Protein AF-A0A955R675-F1 (afdb_monomer_lite)

Structure (mmCIF, N/CA/C/O backbone):
data_AF-A0A955R675-F1
#
_entry.id   AF-A0A955R675-F1
#
loop_
_atom_site.group_PDB
_atom_site.id
_atom_site.type_symbol
_atom_site.label_atom_id
_atom_site.label_alt_id
_atom_site.label_comp_id
_atom_site.label_asym_id
_atom_site.label_entity_id
_atom_site.label_seq_id
_atom_site.pdbx_PDB_ins_code
_atom_site.Cartn_x
_atom_site.Cartn_y
_atom_site.Cartn_z
_atom_site.occupancy
_atom_site.B_iso_or_equiv
_atom_site.auth_seq_id
_atom_site.auth_comp_id
_atom_site.auth_asym_id
_atom_site.auth_atom_id
_atom_site.pdbx_PDB_model_num
ATOM 1 N N . SER A 1 1 ? -8.108 -6.062 23.264 1.00 53.47 1 SER A N 1
ATOM 2 C CA . SER A 1 1 ? -7.642 -4.683 23.030 1.00 53.47 1 SER A CA 1
ATOM 3 C C . SER A 1 1 ? -7.194 -4.585 21.588 1.00 53.47 1 SER A C 1
ATOM 5 O O . SER A 1 1 ? -6.307 -5.347 21.234 1.00 53.47 1 SER A O 1
ATOM 7 N N . ASP A 1 2 ? -7.812 -3.738 20.761 1.00 79.94 2 ASP A N 1
ATOM 8 C CA . ASP A 1 2 ? -7.454 -3.588 19.339 1.00 79.94 2 ASP A CA 1
ATOM 9 C C . ASP A 1 2 ? -6.794 -2.213 19.125 1.00 79.94 2 ASP A C 1
ATOM 11 O O . ASP A 1 2 ? -7.449 -1.228 18.788 1.00 79.94 2 ASP A O 1
ATOM 15 N N . ILE A 1 3 ? -5.502 -2.112 19.463 1.00 88.62 3 ILE A N 1
ATOM 16 C CA . ILE A 1 3 ? -4.716 -0.876 19.309 1.00 88.62 3 ILE A CA 1
ATOM 17 C C . ILE A 1 3 ? -4.082 -0.881 17.920 1.00 88.62 3 ILE A C 1
ATOM 19 O O . ILE A 1 3 ? -3.388 -1.828 17.554 1.00 88.62 3 ILE A O 1
ATOM 23 N N . ARG A 1 4 ? -4.282 0.201 17.164 1.00 91.25 4 ARG A N 1
ATOM 24 C CA . ARG A 1 4 ? -3.716 0.393 15.824 1.00 91.25 4 ARG A CA 1
ATOM 25 C C . ARG A 1 4 ? -2.860 1.653 15.799 1.00 91.25 4 ARG A C 1
ATOM 27 O O . ARG A 1 4 ? -3.222 2.663 16.395 1.00 91.25 4 ARG A O 1
ATOM 34 N N . PHE A 1 5 ? -1.739 1.588 15.090 1.00 92.69 5 PHE A N 1
ATOM 35 C CA . PHE A 1 5 ? -0.810 2.703 14.923 1.00 92.69 5 PHE A CA 1
ATOM 36 C C . PHE A 1 5 ? -0.940 3.307 13.524 1.00 92.69 5 PHE A C 1
ATOM 38 O O . PHE A 1 5 ? -1.210 2.592 12.559 1.00 92.69 5 PHE A O 1
ATOM 45 N N . ALA A 1 6 ? -0.733 4.621 13.412 1.00 94.62 6 ALA A N 1
ATOM 46 C CA . ALA A 1 6 ? -0.744 5.335 12.141 1.00 94.62 6 ALA A CA 1
ATOM 47 C C . ALA A 1 6 ? 0.176 6.557 12.150 1.00 94.62 6 ALA A C 1
ATOM 49 O O . ALA A 1 6 ? 0.502 7.098 13.205 1.00 94.62 6 ALA A O 1
ATOM 50 N N . GLY A 1 7 ? 0.573 7.005 10.959 1.00 92.75 7 GLY A N 1
ATOM 51 C CA . GLY A 1 7 ? 1.531 8.096 10.794 1.00 92.75 7 GLY A CA 1
ATOM 52 C C . GLY A 1 7 ? 2.972 7.645 11.015 1.00 92.75 7 GLY A C 1
ATOM 53 O O . GLY A 1 7 ? 3.267 6.450 11.013 1.00 92.75 7 GLY A O 1
ATOM 54 N N . GLN A 1 8 ? 3.876 8.600 11.224 1.00 91.50 8 GLN A N 1
ATOM 55 C CA . GLN A 1 8 ? 5.324 8.352 11.277 1.00 91.50 8 GLN A CA 1
ATOM 56 C C . GLN A 1 8 ? 5.758 7.301 12.310 1.00 91.50 8 GLN A C 1
ATOM 58 O O . GLN A 1 8 ? 6.772 6.644 12.106 1.00 91.50 8 GLN A O 1
ATOM 63 N N . VAL A 1 9 ? 4.982 7.080 13.379 1.00 91.50 9 VAL A N 1
ATOM 64 C CA . VAL A 1 9 ? 5.246 6.016 14.370 1.00 91.50 9 VAL A CA 1
ATOM 65 C C . VAL A 1 9 ? 5.253 4.610 13.748 1.00 91.50 9 VAL A C 1
ATOM 67 O O . VAL A 1 9 ? 5.863 3.698 14.291 1.00 91.50 9 VAL A O 1
ATOM 70 N N . THR A 1 10 ? 4.615 4.438 12.587 1.00 90.44 10 THR A N 1
ATOM 71 C CA . THR A 1 10 ? 4.619 3.187 11.806 1.00 90.44 10 THR A CA 1
ATOM 72 C C . THR A 1 10 ? 5.816 3.058 10.861 1.00 90.44 10 THR A C 1
ATOM 74 O O . THR A 1 10 ? 5.931 2.062 10.159 1.00 90.44 10 THR A O 1
ATOM 77 N N . GLY A 1 11 ? 6.699 4.062 10.831 1.00 89.44 11 GLY A N 1
ATOM 78 C CA . GLY A 1 11 ? 7.856 4.140 9.940 1.00 89.44 11 GLY A CA 1
ATOM 79 C C . GLY A 1 11 ? 7.522 4.499 8.494 1.00 89.44 11 GLY A C 1
ATOM 80 O O . GLY A 1 11 ? 8.281 4.197 7.582 1.00 89.44 11 GLY A O 1
ATOM 81 N N . VAL A 1 12 ? 6.406 5.181 8.263 1.00 92.56 12 VAL A N 1
ATOM 82 C CA . VAL A 1 12 ? 6.189 5.889 6.997 1.00 92.56 12 VAL A CA 1
ATOM 83 C C . VAL A 1 12 ? 6.783 7.296 7.042 1.00 92.56 12 VAL A C 1
ATOM 85 O O . VAL A 1 12 ? 6.803 7.935 8.096 1.00 92.56 12 VAL A O 1
ATOM 88 N N . GLU A 1 13 ? 7.228 7.805 5.895 1.00 92.00 13 GLU A N 1
ATOM 89 C CA . GLU A 1 13 ? 7.750 9.169 5.753 1.00 92.00 13 GLU A CA 1
ATOM 90 C C . GLU A 1 13 ? 6.899 9.969 4.759 1.00 92.00 13 GLU A C 1
ATOM 92 O O . GLU A 1 13 ? 6.720 9.544 3.622 1.00 92.00 13 GLU A O 1
ATOM 97 N N . GLY A 1 14 ? 6.396 11.133 5.186 1.00 92.06 14 GLY A N 1
ATOM 98 C CA . GLY A 1 14 ? 5.571 12.021 4.362 1.00 92.06 14 GLY A CA 1
ATOM 99 C C . GLY A 1 14 ? 4.111 12.123 4.814 1.00 92.06 14 GLY A C 1
ATOM 100 O O . GLY A 1 14 ? 3.575 11.270 5.530 1.00 92.06 14 GLY A O 1
ATOM 101 N N . TYR A 1 15 ? 3.456 13.217 4.414 1.00 94.94 15 TYR A N 1
ATOM 102 C CA . TYR A 1 15 ? 2.061 13.488 4.776 1.00 94.94 15 TYR A CA 1
ATOM 103 C C . TYR A 1 15 ? 1.085 12.536 4.083 1.00 94.94 15 TYR A C 1
ATOM 105 O O . TYR A 1 15 ? 0.105 12.114 4.694 1.00 94.94 15 TYR A O 1
ATOM 113 N N . VAL A 1 16 ? 1.358 12.180 2.825 1.00 95.31 16 VAL A N 1
ATOM 114 C CA . VAL A 1 16 ? 0.487 11.308 2.025 1.00 95.31 16 VAL A CA 1
ATOM 115 C C . VAL A 1 16 ? 0.487 9.895 2.598 1.00 95.31 16 VAL A C 1
ATOM 117 O O . VAL A 1 16 ? -0.573 9.308 2.795 1.00 95.31 16 VAL A O 1
ATOM 120 N N . GLU A 1 17 ? 1.659 9.372 2.933 1.00 95.56 17 GLU A N 1
ATOM 121 C CA . GLU A 1 17 ? 1.839 8.051 3.521 1.00 95.56 17 GLU A CA 1
ATOM 122 C C . GLU A 1 17 ? 1.253 7.986 4.933 1.00 95.56 17 GLU A C 1
ATOM 124 O O . GLU A 1 17 ? 0.557 7.032 5.278 1.00 95.56 17 GLU A O 1
ATOM 129 N N . SER A 1 18 ? 1.455 9.038 5.732 1.00 95.81 18 SER A N 1
ATOM 130 C CA . SER A 1 18 ? 0.849 9.135 7.062 1.00 95.81 18 SER A CA 1
ATOM 131 C C . SER A 1 18 ? -0.679 9.130 6.993 1.00 95.81 18 SER A C 1
ATOM 133 O O . SER A 1 18 ? -1.325 8.398 7.745 1.00 95.81 18 SER A O 1
ATOM 135 N N . ALA A 1 19 ? -1.261 9.892 6.061 1.00 97.19 19 ALA A N 1
ATOM 136 C CA . ALA A 1 19 ? -2.702 9.907 5.827 1.00 97.19 19 ALA A CA 1
ATOM 137 C C . ALA A 1 19 ? -3.213 8.558 5.296 1.00 97.19 19 ALA A C 1
ATOM 139 O O . ALA A 1 19 ? -4.266 8.094 5.727 1.00 97.19 19 ALA A O 1
ATOM 140 N N . ALA A 1 20 ? -2.458 7.899 4.413 1.00 96.75 20 ALA A N 1
ATOM 141 C CA . ALA A 1 20 ? -2.783 6.576 3.888 1.00 96.75 20 ALA A CA 1
ATOM 142 C C . ALA A 1 20 ? -2.861 5.517 4.997 1.00 96.75 20 ALA A C 1
ATOM 144 O O . ALA A 1 20 ? -3.847 4.784 5.077 1.00 96.75 20 ALA A O 1
ATOM 145 N N . ILE A 1 21 ? -1.869 5.462 5.893 1.00 96.38 21 ILE A N 1
ATOM 146 C CA . ILE A 1 21 ? -1.904 4.530 7.028 1.00 96.38 21 ILE A CA 1
ATOM 147 C C . ILE A 1 21 ? -2.997 4.918 8.029 1.00 96.38 21 ILE A C 1
ATOM 149 O O . ILE A 1 21 ? -3.689 4.037 8.534 1.00 96.38 21 ILE A O 1
ATOM 153 N N . GLY A 1 22 ? -3.220 6.215 8.268 1.00 96.81 22 GLY A N 1
ATOM 154 C CA . GLY A 1 22 ? -4.338 6.694 9.090 1.00 96.81 22 GLY A CA 1
ATOM 155 C C . GLY A 1 22 ? -5.699 6.242 8.562 1.00 96.81 22 GLY A C 1
ATOM 156 O O . GLY A 1 22 ? -6.516 5.726 9.324 1.00 96.81 22 GLY A O 1
ATOM 157 N N . LEU A 1 23 ? -5.916 6.355 7.249 1.00 97.12 23 LEU A N 1
ATOM 158 C CA . LEU A 1 23 ? -7.119 5.869 6.577 1.00 97.12 23 LEU A CA 1
ATOM 159 C C . LEU A 1 23 ? -7.306 4.361 6.785 1.00 97.12 23 LEU A C 1
ATOM 161 O O . LEU A 1 23 ? -8.401 3.928 7.139 1.00 97.12 23 LEU A O 1
ATOM 165 N N . LEU A 1 24 ? -6.256 3.560 6.584 1.00 96.31 24 LEU A N 1
ATOM 166 C CA . LEU A 1 24 ? -6.329 2.106 6.761 1.00 96.31 24 LEU A CA 1
ATOM 167 C C . LEU A 1 24 ? -6.593 1.719 8.219 1.00 96.31 24 LEU A C 1
ATOM 169 O O . LEU A 1 24 ? -7.503 0.935 8.483 1.00 96.31 24 LEU A O 1
ATOM 173 N N . ALA A 1 25 ? -5.862 2.310 9.167 1.00 95.56 25 ALA A N 1
ATOM 174 C CA . ALA A 1 25 ? -6.061 2.078 10.594 1.00 95.56 25 ALA A CA 1
ATOM 175 C C . ALA A 1 25 ? -7.497 2.413 11.024 1.00 95.56 25 ALA A C 1
ATOM 177 O O . ALA A 1 25 ? -8.121 1.616 11.722 1.00 95.56 25 ALA A O 1
ATOM 178 N N . GLY A 1 26 ? -8.039 3.544 10.556 1.00 95.56 26 GLY A N 1
ATOM 179 C CA . GLY A 1 26 ? -9.417 3.954 10.822 1.00 95.56 26 GLY A CA 1
ATOM 180 C C . GLY A 1 26 ? -10.448 2.998 10.222 1.00 95.56 26 GLY A C 1
ATOM 181 O O . GLY A 1 26 ? -11.374 2.589 10.920 1.00 95.56 26 GLY A O 1
ATOM 182 N N . ARG A 1 27 ? -10.272 2.578 8.961 1.00 95.12 27 ARG A N 1
ATOM 183 C CA . ARG A 1 27 ? -11.166 1.602 8.312 1.00 95.12 27 ARG A CA 1
ATOM 184 C C . ARG A 1 27 ? -11.167 0.259 9.043 1.00 95.12 27 ARG A C 1
ATOM 186 O O . ARG A 1 27 ? -12.238 -0.289 9.278 1.00 95.12 27 ARG A O 1
ATOM 193 N N . PHE A 1 28 ? -9.997 -0.248 9.434 1.00 94.12 28 PHE A N 1
ATOM 194 C CA . PHE A 1 28 ? -9.902 -1.508 10.174 1.00 94.12 28 PHE A CA 1
ATOM 195 C C . PHE A 1 28 ? -10.479 -1.395 11.591 1.00 94.12 28 PHE A C 1
ATOM 197 O O . PHE A 1 28 ? -11.185 -2.298 12.026 1.00 94.12 28 PHE A O 1
ATOM 204 N N . ALA A 1 29 ? -10.231 -0.284 12.294 1.00 94.25 29 ALA A N 1
ATOM 205 C CA . ALA A 1 29 ? -10.815 -0.040 13.613 1.00 94.25 29 ALA A CA 1
ATOM 206 C C . ALA A 1 29 ? -12.347 0.045 13.554 1.00 94.25 29 ALA A C 1
ATOM 208 O O . ALA A 1 29 ? -13.027 -0.533 14.398 1.00 94.25 29 ALA A O 1
ATOM 209 N N . ALA A 1 30 ? -12.894 0.733 12.546 1.00 94.44 30 ALA A N 1
ATOM 210 C CA . ALA A 1 30 ? -14.336 0.831 12.344 1.00 94.44 30 ALA A CA 1
ATOM 211 C C . ALA A 1 30 ? -14.960 -0.535 12.027 1.00 94.44 30 ALA A C 1
ATOM 213 O O . ALA A 1 30 ? -15.975 -0.889 12.621 1.00 94.44 30 ALA A O 1
ATOM 214 N N . ALA A 1 31 ? -14.336 -1.321 11.143 1.00 93.75 31 ALA A N 1
ATOM 215 C CA . ALA A 1 31 ? -14.793 -2.671 10.821 1.00 93.75 31 ALA A CA 1
ATOM 216 C C . ALA A 1 31 ? -14.827 -3.568 12.070 1.00 93.75 31 ALA A C 1
ATOM 218 O O . ALA A 1 31 ? -15.865 -4.167 12.363 1.00 93.75 31 ALA A O 1
ATOM 219 N N . ALA A 1 32 ? -13.744 -3.561 12.857 1.00 92.19 32 ALA A N 1
ATOM 220 C CA . ALA A 1 32 ? -13.646 -4.311 14.106 1.00 92.19 32 ALA A CA 1
ATOM 221 C C . ALA A 1 32 ? -14.704 -3.876 15.135 1.00 92.19 32 ALA A C 1
ATOM 223 O O . ALA A 1 32 ? -15.337 -4.724 15.763 1.00 92.19 32 ALA A O 1
ATOM 224 N N . ALA A 1 33 ? -14.954 -2.569 15.277 1.00 93.25 33 ALA A N 1
ATOM 225 C CA . ALA A 1 33 ? -15.991 -2.042 16.168 1.00 93.25 33 ALA A CA 1
ATOM 226 C C . ALA A 1 33 ? -17.413 -2.478 15.763 1.00 93.25 33 ALA A C 1
ATOM 228 O O . ALA A 1 33 ? -18.291 -2.575 16.618 1.00 93.25 33 ALA A O 1
ATOM 229 N N . LEU A 1 34 ? -17.631 -2.760 14.475 1.00 94.88 34 LEU A N 1
ATOM 230 C CA . LEU A 1 34 ? -18.891 -3.269 13.929 1.00 94.88 34 LEU A CA 1
ATOM 231 C C . LEU A 1 34 ? -18.973 -4.806 13.909 1.00 94.88 34 LEU A C 1
ATOM 233 O O . LEU A 1 34 ? -19.976 -5.348 13.452 1.00 94.88 34 LEU A O 1
ATOM 237 N N . GLY A 1 35 ? -17.943 -5.519 14.382 1.00 94.38 35 GLY A N 1
ATOM 238 C CA . GLY A 1 35 ? -17.886 -6.984 14.319 1.00 94.38 35 GLY A CA 1
ATOM 239 C C . GLY A 1 35 ? -17.781 -7.526 12.890 1.00 94.38 35 GLY A C 1
ATOM 240 O O . GLY A 1 35 ? -18.213 -8.644 12.619 1.00 94.38 35 GLY A O 1
ATOM 241 N N . THR A 1 36 ? -17.242 -6.721 11.974 1.00 93.00 36 THR A N 1
ATOM 242 C CA . THR A 1 36 ? -17.032 -7.072 10.565 1.00 93.00 36 THR A CA 1
ATOM 243 C C . THR A 1 36 ? -15.545 -7.124 10.247 1.00 93.00 36 THR A C 1
ATOM 245 O O . THR A 1 36 ? -14.755 -6.395 10.845 1.00 93.00 36 THR A O 1
ATOM 248 N N . ASP A 1 37 ? -15.174 -7.920 9.249 1.00 86.75 37 ASP A N 1
ATOM 249 C CA . ASP A 1 37 ? -13.822 -7.926 8.702 1.00 86.75 37 ASP A CA 1
ATOM 250 C C . ASP A 1 37 ? -13.807 -7.267 7.325 1.00 86.75 37 ASP A C 1
ATOM 252 O O . ASP A 1 37 ? -14.668 -7.520 6.480 1.00 86.75 37 ASP A O 1
ATOM 256 N N . ILE A 1 38 ? -12.798 -6.431 7.085 1.00 90.31 38 ILE A N 1
ATOM 257 C CA . ILE A 1 38 ? -12.505 -5.901 5.753 1.00 90.31 38 ILE A CA 1
ATOM 258 C C . ILE A 1 38 ? -11.169 -6.459 5.279 1.00 90.31 38 ILE A C 1
ATOM 260 O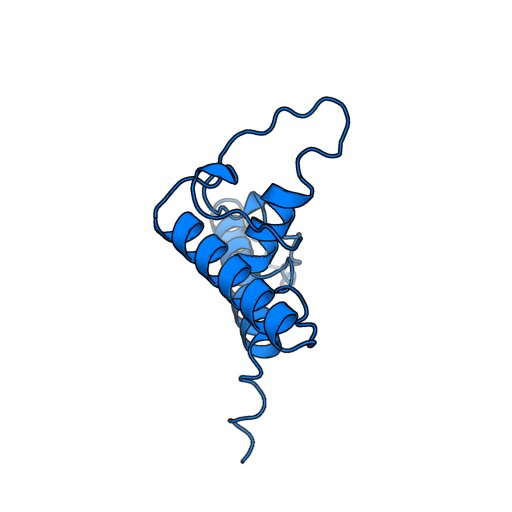 O . ILE A 1 38 ? -10.178 -6.456 6.012 1.00 90.31 38 ILE A O 1
ATOM 264 N N . ALA A 1 39 ? -11.131 -6.919 4.032 1.00 93.69 39 ALA A N 1
ATOM 265 C CA . ALA A 1 39 ? -9.881 -7.341 3.419 1.00 93.69 39 ALA A CA 1
ATOM 266 C C . ALA A 1 39 ? -8.907 -6.147 3.338 1.00 93.69 39 ALA A C 1
ATOM 268 O O . ALA A 1 39 ? -9.344 -5.021 3.062 1.00 93.69 39 ALA A O 1
ATOM 269 N N . PRO A 1 40 ? -7.595 -6.351 3.545 1.00 95.19 40 PRO A N 1
ATOM 270 C CA . PRO A 1 40 ? -6.611 -5.307 3.295 1.00 95.19 40 PRO A CA 1
ATOM 271 C C . PRO A 1 40 ? -6.585 -4.930 1.803 1.00 95.19 40 PRO A C 1
ATOM 273 O O . PRO A 1 40 ? -6.962 -5.744 0.955 1.00 95.19 40 PRO A O 1
ATOM 276 N N . PRO A 1 41 ? -6.137 -3.709 1.457 1.00 97.06 41 PRO A N 1
ATOM 277 C CA . PRO A 1 41 ? -5.928 -3.342 0.063 1.00 97.06 41 PRO A CA 1
ATOM 278 C C . PRO A 1 41 ? -4.886 -4.270 -0.583 1.00 97.06 41 PRO A C 1
ATOM 280 O O . PRO A 1 41 ? -3.942 -4.694 0.090 1.00 97.06 41 PRO A O 1
ATOM 283 N N . PRO A 1 42 ? -5.005 -4.561 -1.887 1.00 97.12 42 PRO A N 1
ATOM 284 C CA . PRO A 1 42 ? -4.093 -5.472 -2.567 1.00 97.12 42 PRO A CA 1
ATOM 285 C C . PRO A 1 42 ? -2.665 -4.910 -2.572 1.00 97.12 42 PRO A C 1
ATOM 287 O O . PRO A 1 42 ? -2.475 -3.712 -2.800 1.00 97.12 42 PRO A O 1
ATOM 290 N N . GLU A 1 43 ? -1.654 -5.763 -2.372 1.00 96.38 43 GLU A N 1
ATOM 291 C CA . GLU A 1 43 ? -0.223 -5.386 -2.358 1.00 96.38 43 GLU A CA 1
ATOM 292 C C . GLU A 1 43 ? 0.257 -4.733 -3.667 1.00 96.38 43 GLU A C 1
ATOM 294 O O . GLU A 1 43 ? 1.264 -4.032 -3.714 1.00 96.38 43 GLU A O 1
ATOM 299 N N . THR A 1 44 ? -0.492 -4.929 -4.748 1.00 97.44 44 THR A N 1
ATOM 300 C CA . THR A 1 44 ? -0.280 -4.307 -6.054 1.00 97.44 44 THR A CA 1
ATOM 301 C C . THR A 1 44 ? -0.736 -2.848 -6.121 1.00 97.44 44 THR A C 1
ATOM 303 O O . THR A 1 44 ? -0.363 -2.156 -7.071 1.00 97.44 44 THR A O 1
ATOM 306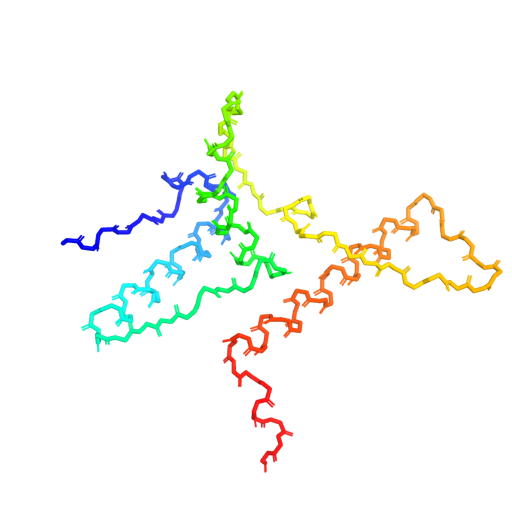 N N . SER A 1 45 ? -1.506 -2.370 -5.139 1.00 97.94 45 SER A N 1
ATOM 307 C CA . SER A 1 45 ? -1.897 -0.966 -4.964 1.00 97.94 45 SER A CA 1
ATOM 308 C C . SER A 1 45 ? -0.888 -0.200 -4.103 1.00 97.94 45 SER A C 1
ATOM 310 O O . SER A 1 45 ? -0.129 -0.792 -3.343 1.00 97.94 45 SER A O 1
ATOM 312 N N . ALA A 1 46 ? -0.901 1.136 -4.162 1.00 97.00 46 ALA A N 1
ATOM 313 C CA . ALA A 1 46 ? -0.021 1.954 -3.320 1.00 97.00 46 ALA A CA 1
ATOM 314 C C . ALA A 1 46 ? -0.293 1.761 -1.816 1.00 97.00 46 ALA A C 1
ATOM 316 O O . ALA A 1 46 ? 0.645 1.692 -1.027 1.00 97.00 46 ALA A O 1
ATOM 317 N N . LEU A 1 47 ? -1.568 1.635 -1.429 1.00 97.12 47 LEU A N 1
ATOM 318 C CA . LEU A 1 47 ? -1.968 1.411 -0.038 1.00 97.12 47 LEU A CA 1
ATOM 319 C C . LEU A 1 47 ? -1.503 0.040 0.464 1.00 97.12 47 LEU A C 1
ATOM 321 O O . LEU A 1 47 ? -0.945 -0.053 1.554 1.00 97.12 47 LEU A O 1
ATOM 325 N N . GLY A 1 48 ? -1.702 -1.010 -0.336 1.00 95.88 48 GLY A N 1
ATOM 326 C CA . GLY A 1 48 ? -1.287 -2.363 0.031 1.00 95.88 48 GLY A CA 1
ATOM 327 C C . GLY A 1 48 ? 0.225 -2.548 0.018 1.00 95.88 48 GLY A C 1
ATOM 328 O O . GLY A 1 48 ? 0.753 -3.178 0.929 1.00 95.88 48 GLY A O 1
ATOM 329 N N . ALA A 1 49 ? 0.938 -1.959 -0.945 1.00 95.00 49 ALA A N 1
ATOM 330 C CA . ALA A 1 49 ? 2.401 -1.980 -0.975 1.00 95.00 49 ALA A CA 1
ATOM 331 C C . ALA A 1 49 ? 2.997 -1.316 0.278 1.00 95.00 49 ALA A C 1
ATOM 333 O O . ALA A 1 49 ? 3.895 -1.871 0.910 1.00 95.00 49 ALA A O 1
ATOM 334 N N . LEU A 1 50 ? 2.458 -0.157 0.678 1.00 93.75 50 LEU A N 1
ATOM 335 C CA . LEU A 1 50 ? 2.891 0.546 1.885 1.00 93.75 50 LEU A CA 1
ATOM 336 C C . LEU A 1 50 ? 2.563 -0.252 3.156 1.00 93.75 50 LEU A C 1
ATOM 338 O O . LEU A 1 50 ? 3.432 -0.418 4.008 1.00 93.75 50 LEU A O 1
ATOM 342 N N . LEU A 1 51 ? 1.343 -0.794 3.258 1.00 94.00 51 LEU A N 1
ATOM 343 C CA . LEU A 1 51 ? 0.924 -1.630 4.386 1.00 94.00 51 LEU A CA 1
ATOM 344 C C . LEU A 1 51 ? 1.801 -2.884 4.520 1.00 94.00 51 LEU A C 1
ATOM 346 O O . LEU A 1 51 ? 2.253 -3.210 5.615 1.00 94.00 51 LEU A O 1
ATOM 350 N N . THR A 1 52 ? 2.077 -3.565 3.407 1.00 91.62 52 THR A N 1
ATOM 351 C CA . THR A 1 52 ? 2.927 -4.767 3.365 1.00 91.62 52 THR A CA 1
ATOM 352 C C . THR A 1 52 ? 4.355 -4.440 3.780 1.00 91.62 52 THR A C 1
ATOM 354 O O . THR A 1 52 ? 4.968 -5.196 4.528 1.00 91.62 52 THR A O 1
ATOM 357 N N . HIS A 1 53 ? 4.883 -3.290 3.354 1.00 87.94 53 HIS A N 1
ATOM 358 C CA . HIS A 1 53 ? 6.225 -2.864 3.730 1.00 87.94 53 HIS A CA 1
ATOM 359 C C . HIS A 1 53 ? 6.374 -2.699 5.249 1.00 87.94 53 HIS A C 1
ATOM 361 O O . HIS A 1 53 ? 7.275 -3.299 5.833 1.00 87.94 53 HIS A O 1
ATOM 367 N N . ILE A 1 54 ? 5.466 -1.957 5.893 1.00 87.56 54 ILE A N 1
ATOM 368 C CA . ILE A 1 54 ? 5.554 -1.668 7.336 1.00 87.56 54 ILE A CA 1
ATOM 369 C C . ILE A 1 54 ? 5.178 -2.864 8.226 1.00 87.56 54 ILE A C 1
ATOM 371 O O . ILE A 1 54 ? 5.518 -2.881 9.404 1.00 87.56 54 ILE A O 1
ATOM 375 N N . THR A 1 55 ? 4.466 -3.859 7.686 1.00 86.75 55 THR A N 1
ATOM 376 C CA . THR A 1 55 ? 4.049 -5.059 8.439 1.00 86.75 55 THR A CA 1
ATOM 377 C C . THR A 1 55 ? 4.928 -6.282 8.180 1.00 86.75 55 THR A C 1
ATOM 379 O O . THR A 1 55 ? 5.056 -7.126 9.063 1.00 86.75 55 THR A O 1
ATOM 382 N N . GLY A 1 56 ? 5.551 -6.391 7.002 1.00 77.19 56 GLY A N 1
ATOM 383 C CA . GLY A 1 56 ? 6.343 -7.554 6.587 1.00 77.19 56 GLY A CA 1
ATOM 384 C C . GLY A 1 56 ? 7.845 -7.297 6.435 1.00 77.19 56 GLY A C 1
ATOM 385 O O . GLY A 1 56 ? 8.629 -8.244 6.482 1.00 77.19 56 GLY A O 1
ATOM 386 N N . GLY A 1 57 ? 8.279 -6.039 6.289 1.00 61.00 57 GLY A N 1
ATOM 387 C CA . GLY A 1 57 ? 9.661 -5.679 5.943 1.00 61.00 57 GLY A CA 1
ATOM 388 C C . GLY A 1 57 ? 10.733 -6.026 6.985 1.00 61.00 57 GLY A C 1
ATOM 389 O O . GLY A 1 57 ? 11.918 -5.968 6.661 1.00 61.00 57 GLY A O 1
ATOM 390 N N . HIS A 1 58 ? 10.352 -6.387 8.218 1.00 57.75 58 HIS A N 1
ATOM 391 C CA . HIS A 1 58 ? 11.280 -6.617 9.350 1.00 57.75 58 HIS A CA 1
ATOM 392 C C . HIS A 1 58 ? 11.292 -8.048 9.865 1.00 57.75 58 HIS A C 1
ATOM 394 O O . HIS A 1 58 ? 11.997 -8.345 10.823 1.00 57.75 58 HIS A O 1
ATOM 400 N N . ILE A 1 59 ? 10.514 -8.937 9.245 1.00 56.72 59 ILE A N 1
ATOM 401 C CA . ILE A 1 59 ? 10.407 -10.333 9.683 1.00 56.72 59 ILE A CA 1
ATOM 402 C C . ILE A 1 59 ? 11.567 -11.181 9.114 1.00 56.72 59 ILE A C 1
ATOM 404 O O . ILE A 1 59 ? 11.820 -12.286 9.582 1.00 56.72 59 ILE A O 1
ATOM 408 N N . ALA A 1 60 ? 12.331 -10.656 8.148 1.00 55.34 60 ALA A N 1
ATOM 409 C CA . ALA A 1 60 ? 13.553 -11.292 7.663 1.00 55.34 60 ALA A CA 1
ATOM 410 C C . ALA A 1 60 ? 14.748 -10.943 8.570 1.00 55.34 60 ALA A C 1
ATOM 412 O O . ALA A 1 60 ? 15.130 -9.776 8.686 1.00 55.34 60 ALA A O 1
ATOM 413 N N . GLU A 1 61 ? 15.339 -11.961 9.202 1.00 52.16 61 GLU A N 1
ATOM 414 C CA . GLU A 1 61 ? 16.493 -11.836 10.098 1.00 52.16 61 GLU A CA 1
ATOM 415 C C . GLU A 1 61 ? 17.629 -11.017 9.450 1.00 52.16 61 GLU A C 1
ATOM 417 O O . GLU A 1 61 ? 18.200 -11.405 8.431 1.00 52.16 61 GLU A O 1
ATOM 422 N N . GLY A 1 62 ? 17.957 -9.866 10.049 1.00 57.12 62 GLY A N 1
ATOM 423 C CA . GLY A 1 62 ? 19.118 -9.044 9.682 1.00 57.12 62 GLY A CA 1
ATOM 424 C C . GLY A 1 62 ? 18.842 -7.796 8.833 1.00 57.12 62 GLY A C 1
ATOM 425 O O . GLY A 1 62 ? 19.775 -7.029 8.595 1.00 57.12 62 GLY A O 1
ATOM 426 N N . ALA A 1 63 ? 17.600 -7.538 8.406 1.00 59.84 63 ALA A N 1
ATOM 427 C CA . ALA A 1 63 ? 17.253 -6.289 7.722 1.00 59.84 63 ALA A CA 1
ATOM 428 C C . ALA A 1 63 ? 16.874 -5.188 8.730 1.00 59.84 63 ALA A C 1
ATOM 430 O O . ALA A 1 63 ? 15.922 -5.334 9.497 1.00 59.84 63 ALA A O 1
ATOM 431 N N . SER A 1 64 ? 17.590 -4.058 8.726 1.00 64.00 64 SER A N 1
ATOM 432 C CA . SER A 1 64 ? 17.178 -2.884 9.499 1.00 64.00 64 SER A CA 1
ATOM 433 C C . SER A 1 64 ? 15.954 -2.240 8.849 1.00 64.00 64 SER A C 1
ATOM 435 O O . SER A 1 64 ? 15.964 -1.908 7.663 1.00 64.00 64 SER A O 1
ATOM 437 N N . PHE A 1 65 ? 14.888 -2.030 9.627 1.00 69.62 65 PHE A N 1
ATOM 438 C CA . PHE A 1 65 ? 13.808 -1.154 9.183 1.00 69.62 65 PHE A CA 1
ATOM 439 C C . PHE A 1 65 ? 14.372 0.230 8.916 1.00 69.62 65 PHE A C 1
ATOM 441 O O . PHE A 1 65 ? 15.074 0.777 9.768 1.00 69.62 65 PHE A O 1
ATOM 448 N N . GLN A 1 66 ? 14.050 0.803 7.765 1.00 78.56 66 GLN A N 1
ATOM 449 C CA . GLN A 1 66 ? 14.249 2.216 7.502 1.00 78.56 66 GLN A CA 1
ATOM 450 C C . GLN A 1 66 ? 12.902 2.813 7.124 1.00 78.56 66 GLN A C 1
ATOM 452 O O . GLN A 1 66 ? 12.246 2.262 6.235 1.00 78.56 66 GLN A O 1
ATOM 457 N N . PRO A 1 67 ? 12.492 3.917 7.772 1.00 83.06 67 PRO A N 1
ATOM 458 C CA . PRO A 1 67 ? 11.316 4.633 7.338 1.00 83.06 67 PRO A CA 1
ATOM 459 C C . PRO A 1 67 ? 11.421 5.021 5.867 1.00 83.06 67 PRO A C 1
ATOM 461 O O . PRO A 1 67 ? 12.504 5.374 5.397 1.00 83.06 67 PRO A O 1
ATOM 464 N N . MET A 1 68 ? 10.311 4.944 5.134 1.00 85.06 68 MET A N 1
ATOM 465 C CA . MET A 1 68 ? 10.312 5.368 3.737 1.00 85.06 68 MET A CA 1
ATOM 466 C C . MET A 1 68 ? 8.969 5.881 3.235 1.00 85.06 68 MET A C 1
ATOM 468 O O . MET A 1 68 ? 7.896 5.541 3.739 1.00 85.06 68 MET A O 1
ATOM 472 N N . ASN A 1 69 ? 9.068 6.694 2.186 1.00 91.06 69 ASN A N 1
ATOM 473 C CA . ASN A 1 69 ? 7.956 7.076 1.331 1.00 91.06 69 ASN A CA 1
ATOM 474 C C . ASN A 1 69 ? 7.593 5.961 0.337 1.00 91.06 69 ASN A C 1
ATOM 476 O O . ASN A 1 69 ? 8.353 5.009 0.101 1.00 91.06 69 ASN A O 1
ATOM 480 N N . ILE A 1 70 ? 6.422 6.095 -0.289 1.00 91.94 70 ILE A N 1
ATOM 481 C CA . ILE A 1 70 ? 6.016 5.169 -1.344 1.00 91.94 70 ILE A CA 1
ATOM 482 C C . ILE A 1 70 ? 6.940 5.312 -2.560 1.00 91.94 70 ILE A C 1
ATOM 484 O O . ILE A 1 70 ? 7.195 6.400 -3.075 1.00 91.94 70 ILE A O 1
ATOM 488 N N . ASN A 1 71 ? 7.417 4.186 -3.083 1.00 93.75 71 ASN A N 1
ATOM 489 C CA . ASN A 1 71 ? 8.222 4.162 -4.298 1.00 93.75 71 ASN A CA 1
ATOM 490 C C . ASN A 1 71 ? 7.908 2.917 -5.138 1.00 93.75 71 ASN A C 1
ATOM 492 O O . ASN A 1 71 ? 7.392 1.920 -4.644 1.00 93.75 71 ASN A O 1
ATOM 496 N N . PHE A 1 72 ? 8.245 2.953 -6.432 1.00 95.31 72 PHE A N 1
ATOM 497 C CA . PHE A 1 72 ? 7.968 1.847 -7.363 1.00 95.31 72 PHE A CA 1
ATOM 498 C C . PHE A 1 72 ? 8.685 0.528 -7.018 1.00 95.31 72 PHE A C 1
ATOM 500 O O . PHE A 1 72 ? 8.369 -0.490 -7.631 1.00 95.31 72 PHE A O 1
ATOM 507 N N . GLY A 1 73 ? 9.660 0.540 -6.105 1.00 93.06 73 GLY A N 1
ATOM 508 C CA . GLY A 1 73 ? 10.338 -0.661 -5.617 1.00 93.06 73 GLY A CA 1
ATOM 509 C C . GLY A 1 73 ? 9.506 -1.471 -4.622 1.00 93.06 73 GLY A C 1
ATOM 510 O O . GLY A 1 73 ? 9.752 -2.663 -4.491 1.00 93.06 73 GLY A O 1
ATOM 511 N N . LEU A 1 74 ? 8.506 -0.854 -3.981 1.00 92.06 74 LEU A N 1
ATOM 512 C CA . LEU A 1 74 ? 7.600 -1.525 -3.041 1.00 92.06 74 LEU A CA 1
ATOM 513 C C . LEU A 1 74 ? 6.523 -2.368 -3.727 1.00 92.06 74 LEU A C 1
ATOM 515 O O . LEU A 1 74 ? 5.921 -3.235 -3.107 1.00 92.06 74 LEU A O 1
ATOM 519 N N . PHE A 1 75 ? 6.260 -2.104 -5.004 1.00 96.00 75 PHE A N 1
ATOM 520 C CA . PHE A 1 75 ? 5.221 -2.803 -5.746 1.00 96.00 75 PHE A CA 1
ATOM 521 C C . PHE A 1 75 ? 5.744 -4.157 -6.243 1.00 96.00 75 PHE A C 1
ATOM 523 O O . PHE A 1 75 ? 6.863 -4.214 -6.772 1.00 96.00 75 PHE A O 1
ATOM 530 N N . PRO A 1 76 ? 4.916 -5.217 -6.208 1.00 94.88 76 PRO A N 1
ATOM 531 C CA . PRO A 1 76 ? 5.238 -6.491 -6.837 1.00 94.88 76 PRO A CA 1
ATOM 532 C C . PRO A 1 76 ? 5.657 -6.315 -8.306 1.00 94.88 76 PRO A C 1
ATOM 534 O O . PRO A 1 76 ? 5.190 -5.387 -8.984 1.00 94.88 76 PRO A O 1
ATOM 537 N N . PRO A 1 77 ? 6.506 -7.197 -8.859 1.00 94.06 77 PRO A N 1
ATOM 538 C CA . PRO A 1 77 ? 6.922 -7.103 -10.254 1.00 94.06 77 PRO A CA 1
ATOM 539 C C . PRO A 1 77 ? 5.714 -7.120 -11.205 1.00 94.06 77 PRO A C 1
ATOM 541 O O . PRO A 1 77 ? 4.674 -7.713 -10.924 1.00 94.06 77 PRO A O 1
ATOM 544 N N . VAL A 1 78 ? 5.847 -6.434 -12.343 1.00 93.00 78 VAL A N 1
ATOM 545 C CA . VAL A 1 78 ? 4.857 -6.440 -13.426 1.00 93.00 78 VAL A CA 1
ATOM 546 C C . VAL A 1 78 ? 5.541 -6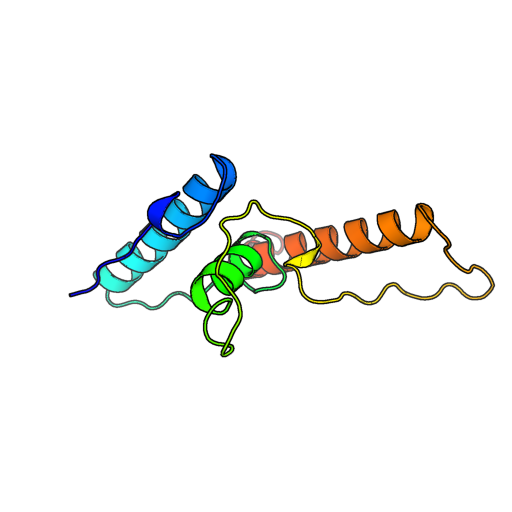.853 -14.718 1.00 93.00 78 VAL A C 1
ATOM 548 O O . VAL A 1 78 ? 6.655 -6.402 -15.018 1.00 93.00 78 VAL A O 1
ATOM 551 N N . GLU A 1 79 ? 4.870 -7.701 -15.486 1.00 87.44 79 GLU A N 1
ATOM 552 C CA . GLU A 1 79 ? 5.317 -8.051 -16.822 1.00 87.44 79 GLU A CA 1
ATOM 553 C C . GLU A 1 79 ? 4.953 -6.943 -17.808 1.00 87.44 79 GLU A C 1
ATOM 555 O O . GLU A 1 79 ? 3.844 -6.410 -17.817 1.00 87.44 79 GLU A O 1
ATOM 560 N N . ILE A 1 80 ? 5.914 -6.583 -18.654 1.00 84.56 80 ILE A N 1
ATOM 561 C CA . ILE A 1 80 ? 5.676 -5.670 -19.768 1.00 84.56 80 ILE A CA 1
ATOM 562 C C . ILE A 1 80 ? 5.573 -6.540 -21.019 1.00 84.56 80 ILE A C 1
ATOM 564 O O . ILE A 1 80 ? 6.561 -7.216 -21.337 1.00 84.56 80 ILE A O 1
ATOM 568 N N . PRO A 1 81 ? 4.436 -6.517 -21.740 1.00 73.06 81 PRO A N 1
ATOM 569 C CA . PRO A 1 81 ? 4.285 -7.261 -22.980 1.00 73.06 81 PRO A CA 1
ATOM 570 C C . PRO A 1 81 ? 5.432 -6.935 -23.936 1.00 73.06 81 PRO A C 1
ATOM 572 O O . PRO A 1 81 ? 5.722 -5.767 -24.218 1.00 73.06 81 PRO A O 1
ATOM 575 N N . ARG A 1 82 ? 6.119 -7.971 -24.421 1.00 75.88 82 ARG A N 1
ATOM 576 C CA . ARG A 1 82 ? 7.164 -7.807 -25.432 1.00 75.88 82 ARG A CA 1
ATOM 577 C C . ARG A 1 82 ? 6.488 -7.560 -26.775 1.00 75.88 82 ARG A C 1
ATOM 579 O O . ARG A 1 82 ? 5.718 -8.394 -27.231 1.00 75.88 82 ARG A O 1
ATOM 586 N N . GLN A 1 83 ? 6.791 -6.436 -27.416 1.00 76.31 83 GLN A N 1
ATOM 587 C CA . GLN A 1 83 ? 6.388 -6.216 -28.801 1.00 76.31 83 GLN A CA 1
ATOM 588 C C . GLN A 1 83 ? 7.390 -6.917 -29.734 1.00 76.31 83 GLN A C 1
ATOM 590 O O . GLN A 1 83 ? 8.598 -6.677 -29.601 1.00 76.31 83 GLN A O 1
ATOM 595 N N . PRO A 1 84 ? 6.932 -7.774 -30.666 1.00 76.62 84 PRO A N 1
ATOM 596 C CA . PRO A 1 84 ? 7.800 -8.374 -31.675 1.00 76.62 84 PRO A CA 1
ATOM 597 C C . PRO A 1 84 ? 8.573 -7.288 -32.435 1.00 76.62 84 PRO A C 1
ATOM 599 O O . PRO A 1 84 ? 8.004 -6.281 -32.843 1.00 76.62 84 PRO A O 1
ATOM 602 N N . GLY A 1 85 ? 9.890 -7.449 -32.568 1.00 77.69 85 GLY A N 1
ATOM 603 C CA . GLY A 1 85 ? 10.756 -6.495 -33.275 1.00 77.69 85 GLY A CA 1
ATOM 604 C C . GLY A 1 85 ? 11.127 -5.216 -32.509 1.00 77.69 85 GLY A C 1
ATOM 605 O O . GLY A 1 85 ? 12.084 -4.548 -32.901 1.00 77.69 85 GLY A O 1
ATOM 606 N N . LYS A 1 86 ? 10.471 -4.885 -31.383 1.00 78.81 86 LYS A N 1
ATOM 607 C CA . LYS A 1 86 ? 10.779 -3.676 -30.598 1.00 78.81 86 LYS A CA 1
ATOM 608 C C . LYS A 1 86 ? 11.257 -4.016 -29.185 1.00 78.81 86 LYS A C 1
ATOM 610 O O . LYS A 1 86 ? 10.482 -4.341 -28.288 1.00 78.81 86 LYS A O 1
ATOM 615 N N . ARG A 1 87 ? 12.568 -3.878 -28.950 1.00 79.75 87 ARG A N 1
ATOM 616 C CA . ARG A 1 87 ? 13.163 -4.010 -27.610 1.00 79.75 87 ARG A CA 1
ATOM 617 C C . ARG A 1 87 ? 13.213 -2.650 -26.921 1.00 79.75 87 ARG A C 1
ATOM 619 O O . ARG A 1 87 ? 14.078 -1.844 -27.252 1.00 79.75 87 ARG A O 1
ATOM 626 N N . LEU A 1 88 ? 12.352 -2.435 -25.925 1.00 84.12 88 LEU A N 1
ATOM 627 C CA . LEU A 1 88 ? 12.423 -1.256 -25.052 1.00 84.12 88 LEU A CA 1
ATOM 628 C C . LEU A 1 88 ? 13.767 -1.243 -24.304 1.00 84.12 88 LEU A C 1
ATOM 630 O O . LEU A 1 88 ? 14.164 -2.251 -23.706 1.00 84.12 88 LEU A O 1
ATOM 634 N N . ARG A 1 89 ? 14.473 -0.108 -24.316 1.00 86.81 89 ARG A N 1
ATOM 635 C CA . ARG A 1 89 ? 15.779 0.057 -23.648 1.00 86.81 89 ARG A CA 1
ATOM 636 C C . ARG A 1 89 ? 15.797 1.309 -22.773 1.00 86.81 89 ARG A C 1
ATOM 638 O O . ARG A 1 89 ? 15.032 2.246 -22.987 1.00 86.81 89 ARG A O 1
ATOM 645 N N . GLY A 1 90 ? 16.681 1.314 -21.774 1.00 90.06 90 GLY A N 1
ATOM 646 C CA . GLY A 1 90 ? 16.944 2.472 -20.916 1.00 90.06 90 GLY A CA 1
ATOM 647 C C . GLY A 1 90 ? 15.677 3.113 -20.339 1.00 90.06 90 GLY A C 1
ATOM 648 O O . GLY A 1 90 ? 14.834 2.436 -19.745 1.00 90.06 90 GLY A O 1
ATOM 649 N N . LYS A 1 91 ? 15.540 4.429 -20.543 1.00 92.06 91 LYS A N 1
ATOM 650 C CA . LYS A 1 91 ? 14.438 5.252 -20.017 1.00 92.06 91 LYS A CA 1
ATOM 651 C C . LYS A 1 91 ? 13.053 4.812 -20.513 1.00 92.06 91 LYS A C 1
ATOM 653 O O . LYS A 1 91 ? 12.098 4.884 -19.742 1.00 92.06 91 LYS A O 1
ATOM 658 N N . GLU A 1 92 ? 12.938 4.320 -21.749 1.00 91.06 92 GLU A N 1
ATOM 659 C CA . GLU A 1 92 ? 11.659 3.862 -22.321 1.00 91.06 92 GLU A CA 1
ATOM 660 C C . GLU A 1 92 ? 11.130 2.640 -21.557 1.00 91.06 92 GLU A C 1
ATOM 662 O O . GLU A 1 92 ? 9.974 2.616 -21.139 1.00 91.06 92 GLU A O 1
ATOM 667 N N . LYS A 1 93 ? 12.008 1.668 -21.268 1.00 90.62 93 LYS A N 1
ATOM 668 C CA . LYS A 1 93 ? 11.659 0.477 -20.478 1.00 90.62 93 LYS A CA 1
ATOM 669 C C . LYS A 1 93 ? 11.236 0.843 -19.053 1.00 90.62 93 LYS A C 1
ATOM 671 O O . LYS A 1 93 ? 10.263 0.290 -18.548 1.00 90.62 93 LYS A O 1
ATOM 676 N N . ILE A 1 94 ? 11.942 1.779 -18.410 1.00 92.00 94 ILE A N 1
ATOM 677 C CA . ILE A 1 94 ? 11.603 2.246 -17.054 1.00 92.00 94 ILE A CA 1
ATOM 678 C C . ILE A 1 94 ? 10.224 2.910 -17.047 1.00 92.00 94 ILE A C 1
ATOM 680 O O . ILE A 1 94 ? 9.402 2.600 -16.185 1.00 92.00 94 ILE A O 1
ATOM 684 N N . ARG A 1 95 ? 9.946 3.787 -18.021 1.00 93.12 95 ARG A N 1
ATOM 685 C CA . ARG A 1 95 ? 8.645 4.455 -18.145 1.00 93.12 95 ARG A CA 1
ATOM 686 C C . ARG A 1 95 ? 7.521 3.450 -18.390 1.00 93.12 95 ARG A C 1
ATOM 688 O O . ARG A 1 95 ? 6.511 3.514 -17.698 1.00 93.12 95 ARG A O 1
ATOM 695 N N . ALA A 1 96 ? 7.722 2.499 -19.302 1.00 93.31 96 ALA A N 1
ATOM 696 C CA . ALA A 1 96 ? 6.756 1.435 -19.566 1.00 93.31 96 ALA A CA 1
ATOM 697 C C . ALA A 1 96 ? 6.479 0.591 -18.310 1.00 93.31 96 ALA A C 1
ATOM 699 O O . ALA A 1 96 ? 5.322 0.298 -18.021 1.00 93.31 96 ALA A O 1
ATOM 700 N N . LYS A 1 97 ? 7.517 0.270 -17.519 1.00 94.62 97 LYS A N 1
ATOM 701 C CA . LYS A 1 97 ? 7.357 -0.450 -16.245 1.00 94.62 97 LYS A CA 1
ATOM 702 C C . LYS A 1 97 ? 6.510 0.346 -15.258 1.00 94.62 97 LYS A C 1
ATOM 704 O O . LYS A 1 97 ? 5.553 -0.191 -14.717 1.00 94.62 97 LYS A O 1
ATOM 709 N N . ARG A 1 98 ? 6.848 1.621 -15.039 1.00 95.31 98 ARG A N 1
ATOM 710 C CA . ARG A 1 98 ? 6.113 2.501 -14.116 1.00 95.31 98 ARG A CA 1
ATOM 711 C C . ARG A 1 98 ? 4.651 2.634 -14.528 1.00 95.31 98 ARG A C 1
ATOM 713 O O . ARG A 1 98 ? 3.782 2.464 -13.689 1.00 95.31 98 ARG A O 1
ATOM 720 N N . PHE A 1 99 ? 4.384 2.835 -15.818 1.00 95.69 99 PHE A N 1
ATOM 721 C CA . PHE A 1 99 ? 3.019 2.914 -16.335 1.00 95.69 99 PHE A CA 1
ATOM 722 C C . PHE A 1 99 ? 2.241 1.607 -16.133 1.00 95.69 99 PHE A C 1
ATOM 724 O O . PHE A 1 99 ? 1.095 1.638 -15.698 1.00 95.69 99 PHE A O 1
ATOM 731 N N . ALA A 1 100 ? 2.869 0.455 -16.390 1.00 96.31 100 ALA A N 1
ATOM 732 C CA . ALA A 1 100 ? 2.249 -0.845 -16.152 1.00 96.31 100 ALA A CA 1
ATOM 733 C C . ALA A 1 100 ? 1.935 -1.078 -14.663 1.00 96.31 100 ALA A C 1
ATOM 735 O O . ALA A 1 100 ? 0.841 -1.549 -14.353 1.00 96.31 100 ALA A O 1
ATOM 736 N N . ILE A 1 101 ? 2.846 -0.696 -13.754 1.00 97.75 101 ILE A N 1
ATOM 737 C CA . ILE A 1 101 ? 2.611 -0.743 -12.301 1.00 97.75 101 ILE A CA 1
ATOM 738 C C . ILE A 1 101 ? 1.430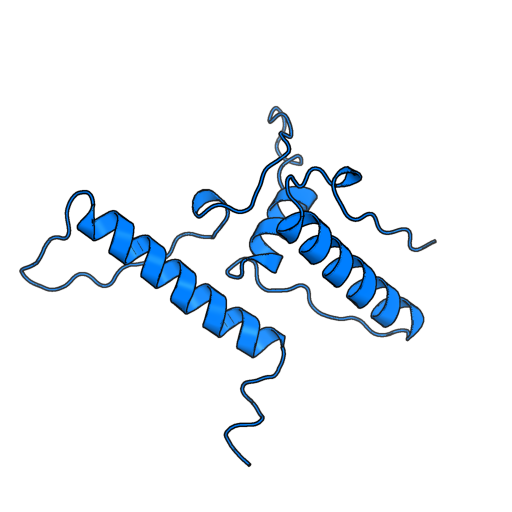 0.154 -11.935 1.00 97.75 101 ILE A C 1
ATOM 740 O O . ILE A 1 101 ? 0.494 -0.324 -11.308 1.00 97.75 101 ILE A O 1
ATOM 744 N N . THR A 1 102 ? 1.440 1.422 -12.355 1.00 97.00 102 THR A N 1
ATOM 745 C CA . THR A 1 102 ? 0.374 2.379 -12.028 1.00 97.00 102 THR A CA 1
ATOM 746 C C . THR A 1 102 ? -0.981 1.915 -12.553 1.00 97.00 102 THR A C 1
ATOM 748 O O . THR A 1 102 ? -1.959 1.962 -11.819 1.00 97.00 102 THR A O 1
ATOM 751 N N . ARG A 1 103 ? -1.047 1.414 -13.793 1.00 96.88 103 ARG A N 1
ATOM 752 C CA . ARG A 1 103 ? -2.296 0.909 -14.375 1.00 96.88 103 ARG A CA 1
ATOM 753 C C . ARG A 1 103 ? -2.861 -0.269 -13.578 1.00 96.88 103 ARG A C 1
ATOM 755 O O . ARG A 1 103 ? -4.052 -0.274 -13.300 1.00 96.88 103 ARG A O 1
ATOM 762 N N . ARG A 1 104 ? -2.017 -1.241 -13.204 1.00 97.31 104 ARG A N 1
ATOM 763 C CA . ARG A 1 104 ? -2.436 -2.366 -12.352 1.00 97.31 104 ARG A CA 1
ATOM 764 C C . ARG A 1 104 ? -2.875 -1.873 -10.971 1.00 97.31 104 ARG A C 1
ATOM 766 O O . ARG A 1 104 ? -3.938 -2.249 -10.511 1.00 97.31 104 ARG A O 1
ATOM 773 N N . ALA A 1 105 ? -2.097 -0.985 -10.352 1.00 97.81 105 ALA A N 1
ATOM 774 C CA . ALA A 1 105 ? -2.396 -0.436 -9.033 1.00 97.81 105 ALA A CA 1
ATOM 775 C C . ALA A 1 105 ? -3.755 0.279 -8.977 1.00 97.81 105 ALA A C 1
ATOM 777 O O . ALA A 1 105 ? -4.464 0.134 -7.986 1.00 97.81 105 ALA A O 1
ATOM 778 N N . LEU A 1 106 ? -4.108 1.036 -10.025 1.00 97.19 106 LEU A N 1
ATOM 779 C CA . LEU A 1 106 ? -5.406 1.707 -10.143 1.00 97.19 106 LEU A CA 1
ATOM 780 C C . LEU A 1 106 ? -6.555 0.707 -10.337 1.00 97.19 106 LEU A C 1
ATOM 782 O O . LEU A 1 106 ? -7.553 0.798 -9.635 1.00 97.19 106 LEU A O 1
ATOM 786 N N . ALA A 1 107 ? -6.393 -0.278 -11.223 1.00 96.75 107 ALA A N 1
ATOM 787 C CA . ALA A 1 107 ? -7.415 -1.305 -11.429 1.00 96.75 107 ALA A CA 1
ATOM 788 C C . ALA A 1 107 ? -7.680 -2.114 -10.145 1.00 96.75 107 ALA A C 1
ATOM 790 O O . ALA A 1 107 ? -8.824 -2.289 -9.733 1.00 96.75 107 ALA A O 1
ATOM 791 N N . ASP A 1 108 ? -6.619 -2.550 -9.467 1.00 97.25 108 ASP A N 1
ATOM 792 C CA . ASP A 1 108 ? -6.740 -3.407 -8.288 1.00 97.25 108 ASP A CA 1
ATOM 793 C C . ASP A 1 108 ? -7.322 -2.646 -7.084 1.00 97.25 108 ASP A C 1
ATOM 795 O O . ASP A 1 108 ? -8.097 -3.214 -6.311 1.00 97.25 108 ASP A O 1
ATOM 799 N N . ILE A 1 109 ? -7.004 -1.351 -6.924 1.00 96.62 109 ILE A N 1
ATOM 800 C CA . ILE A 1 109 ? -7.622 -0.545 -5.861 1.00 96.62 109 ILE A CA 1
ATOM 801 C C . ILE A 1 109 ? -9.097 -0.244 -6.151 1.00 96.62 109 ILE A C 1
ATOM 803 O O . ILE A 1 109 ? -9.887 -0.193 -5.211 1.00 96.62 109 ILE A O 1
ATOM 807 N N . ASP A 1 110 ? -9.494 -0.089 -7.417 1.00 96.62 110 ASP A N 1
ATOM 808 C CA . ASP A 1 110 ? -10.902 0.100 -7.788 1.00 96.62 110 ASP A CA 1
ATOM 809 C C . ASP A 1 110 ? -11.743 -1.139 -7.489 1.00 96.62 110 ASP A C 1
ATOM 811 O O . ASP A 1 110 ? -12.839 -1.012 -6.938 1.00 96.62 110 ASP A O 1
ATOM 815 N N . ILE A 1 111 ? -11.203 -2.329 -7.770 1.00 95.44 111 ILE A N 1
ATOM 816 C CA . ILE A 1 111 ? -11.821 -3.605 -7.388 1.00 95.44 111 ILE A CA 1
ATOM 817 C C . ILE A 1 111 ? -11.980 -3.680 -5.866 1.00 95.44 111 ILE A C 1
ATOM 819 O O . ILE A 1 111 ? -13.068 -3.974 -5.377 1.00 95.44 111 ILE A O 1
ATOM 823 N N . TRP A 1 112 ? -10.927 -3.362 -5.107 1.00 95.00 112 TRP A N 1
ATOM 824 C CA . TRP A 1 112 ? -10.979 -3.386 -3.641 1.00 95.00 112 TRP A CA 1
ATOM 825 C C . TRP A 1 112 ? -11.984 -2.384 -3.052 1.00 95.00 112 TRP A C 1
ATOM 827 O O . TRP A 1 112 ? -12.619 -2.663 -2.037 1.00 95.00 112 TRP A O 1
ATOM 837 N N . LEU A 1 113 ? -12.156 -1.225 -3.692 1.00 93.62 113 LEU A N 1
ATOM 838 C CA . LEU A 1 113 ? -13.147 -0.223 -3.293 1.00 93.62 113 LEU A CA 1
ATOM 839 C C . LEU A 1 113 ? -14.578 -0.560 -3.742 1.00 93.62 113 LEU A C 1
ATOM 841 O O . LEU A 1 113 ? -15.488 0.190 -3.402 1.00 93.62 113 LEU A O 1
ATOM 845 N N . GLY A 1 114 ? -14.790 -1.642 -4.499 1.00 92.38 114 GLY A N 1
ATOM 846 C CA . GLY A 1 114 ? -16.103 -2.010 -5.038 1.00 92.38 114 GLY A CA 1
ATOM 847 C C . GLY A 1 114 ? -16.579 -1.130 -6.202 1.00 92.38 114 GLY A C 1
ATOM 848 O O . GLY A 1 114 ? -17.726 -1.239 -6.624 1.00 92.38 114 GLY A O 1
ATOM 849 N N . ARG A 1 115 ? -15.711 -0.285 -6.776 1.00 85.75 115 ARG A N 1
ATOM 850 C CA . ARG A 1 115 ? -16.079 0.700 -7.816 1.00 85.75 115 ARG A CA 1
ATOM 851 C C . ARG A 1 115 ? -16.320 0.103 -9.207 1.00 85.75 115 ARG A C 1
ATOM 853 O O . ARG A 1 115 ? -16.686 0.820 -10.128 1.00 85.75 115 ARG A O 1
ATOM 860 N N . HIS A 1 116 ? -16.139 -1.205 -9.372 1.00 61.25 116 HIS A N 1
ATOM 861 C CA . HIS A 1 116 ? -16.461 -1.910 -10.615 1.00 61.25 116 HIS A CA 1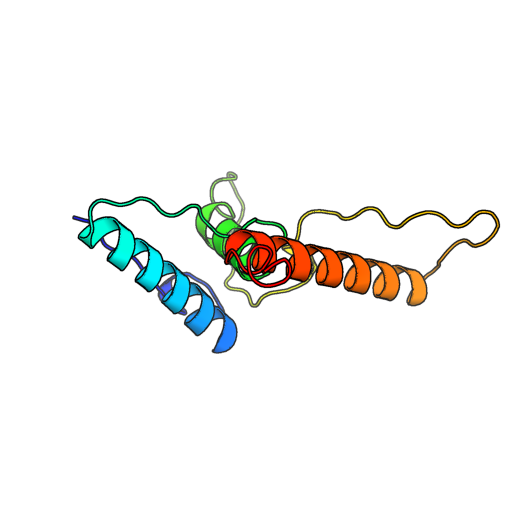
ATOM 862 C C . HIS A 1 116 ? -17.950 -2.279 -10.751 1.00 61.25 116 HIS A C 1
ATOM 864 O O . HIS A 1 116 ? -18.368 -2.636 -11.850 1.00 61.25 116 HIS A O 1
ATOM 870 N N . GLN A 1 117 ? -18.743 -2.182 -9.676 1.00 49.97 117 GLN A N 1
ATOM 871 C CA . GLN A 1 117 ? -20.170 -2.525 -9.696 1.00 49.97 117 GLN A CA 1
ATOM 872 C C . GLN A 1 117 ? -21.059 -1.376 -10.218 1.00 49.97 117 GLN A C 1
ATOM 874 O O . GLN A 1 117 ? -22.089 -1.635 -10.823 1.00 49.97 117 GLN A O 1
ATOM 879 N N . GLU A 1 118 ? -20.644 -0.115 -10.050 1.00 49.09 118 GLU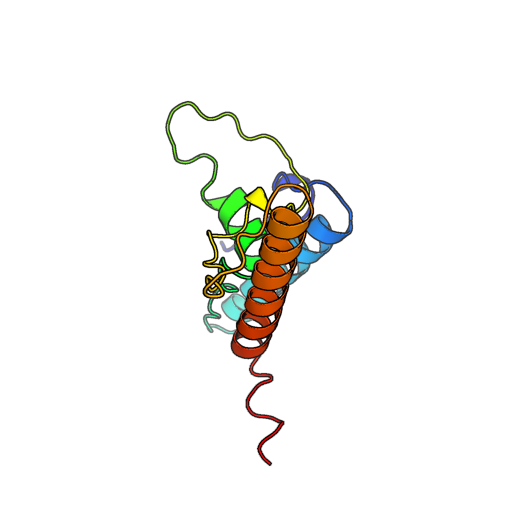 A N 1
ATOM 880 C CA . GLU A 1 118 ? -21.466 1.075 -10.353 1.00 49.09 118 GLU A CA 1
ATOM 881 C C . GLU A 1 118 ? -21.523 1.451 -11.848 1.00 49.09 118 GLU A C 1
ATOM 883 O O . GLU A 1 118 ? -22.298 2.316 -12.234 1.00 49.09 118 GLU A O 1
ATOM 888 N N . ALA A 1 119 ? -20.713 0.828 -12.712 1.00 46.22 119 ALA A N 1
ATOM 889 C CA . ALA A 1 119 ? -20.683 1.129 -14.152 1.00 46.22 119 ALA A CA 1
ATOM 890 C C . ALA A 1 119 ? -21.568 0.194 -15.006 1.00 46.22 119 ALA A C 1
ATOM 892 O O . ALA A 1 119 ? -21.517 0.266 -16.236 1.00 46.22 119 ALA A O 1
ATOM 893 N N . ALA A 1 120 ? -22.325 -0.707 -14.372 1.00 41.56 120 ALA A N 1
ATOM 894 C CA . ALA A 1 120 ? -23.168 -1.707 -15.032 1.00 41.56 120 ALA A CA 1
ATOM 895 C C . ALA A 1 120 ? -24.665 -1.610 -14.663 1.00 41.56 120 ALA A C 1
ATOM 897 O O . ALA A 1 120 ? -25.433 -2.488 -15.059 1.00 41.56 120 ALA A O 1
ATOM 898 N N . GLU A 1 121 ? -25.072 -0.553 -13.957 1.00 33.47 121 GLU A N 1
ATOM 899 C CA . GLU A 1 121 ? -26.472 -0.183 -13.681 1.00 33.47 121 GLU A CA 1
ATOM 900 C C . GLU A 1 121 ? -26.797 1.169 -14.329 1.00 33.47 121 GLU A C 1
ATOM 902 O O . GLU A 1 121 ? -27.921 1.302 -14.866 1.00 33.47 121 GLU A O 1
#

Secondary structure (DSSP, 8-state):
------SGGGTB-SHHHHHHHHHHHHHHHHHHHTT---PPPPTTSHHHHHHHHHHHTT-STTPPP--B---TTSSPP-PPPPBTTB---HHHHHHHHHHHHHHHHHHHHHHHTTTTSTT--

Radius of gyration: 17.19 Å; chains: 1; bounding box: 46×25×56 Å

Foldseek 3Di:
DDDADAACVLLADDPVRRVLSVVVRVVQVVCVVVVHDADAQDQLAQSNLSVCCSPPVPPPPPDDDHRYYGDPVSHDFDDQDDDVPDDQDDPRVVVSRVVRSVVSNVVRRCVSVVVVVVVPD

pLDDT: mean 86.91, std 14.18, range [33.47, 97.94]

Sequence (121 aa):
SDIRFAGQVTGVEGYVESAAIGLLAGRFAAAAALGTDIAPPPETSALGALLTHITGGHIAEGASFQPMNINFGLFPPVEIPRQPGKRLRGKEKIRAKRFAITRRALADIDIWLGRHQEAAE